Protein AF-A0A968J9W9-F1 (afdb_monomer_lite)

Foldseek 3Di:
DWDWADDDPLDIDIDDDDDDDPVLVPDPPDDCVVVVVVVCVVCVVVVVVSNVVSVVCPDPVCPVPDDPDCDPPVVVVVVVVVVVD

pLDDT: mean 92.32, std 7.35, range [60.56, 98.19]

Secondary structure (DSSP, 8-state):
-EEEEEEETTEEEEEE-----HHHHTSTT---HHHHHHHHHHHHHHHHHHHHHHHHHTSGGGTT---S-TTTHHHHHHHHHHHH-

Sequence (85 aa):
MHTLFPKAADRTVVVCDWLVEPEEIAKPDFDPTDAVALCDLVHRPDWEASELTQHGMTSRAYQQGGVFVRVSATAFNDFVLERLA

Structure (mmCIF, N/CA/C/O backbone):
data_AF-A0A968J9W9-F1
#
_entry.id   AF-A0A968J9W9-F1
#
loop_
_atom_site.group_PDB
_atom_site.id
_atom_site.type_symbol
_atom_site.label_atom_id
_atom_site.label_alt_id
_atom_site.label_comp_id
_atom_site.label_asym_id
_atom_site.label_entity_id
_atom_site.label_seq_id
_atom_site.pdbx_PDB_ins_code
_atom_site.Cartn_x
_atom_site.Cartn_y
_atom_site.Cartn_z
_atom_site.occupancy
_atom_site.B_iso_or_equiv
_atom_site.auth_seq_id
_atom_site.auth_comp_id
_atom_site.auth_asym_id
_atom_site.auth_atom_id
_atom_site.pdbx_PDB_model_num
ATOM 1 N N . MET A 1 1 ? 0.484 2.658 -9.022 1.00 89.31 1 MET A N 1
ATOM 2 C CA . MET A 1 1 ? -0.930 2.776 -8.594 1.00 89.31 1 MET A CA 1
ATOM 3 C C . MET A 1 1 ? -1.210 1.693 -7.565 1.00 89.31 1 MET A C 1
ATOM 5 O O . MET A 1 1 ? -0.692 0.600 -7.729 1.00 89.31 1 MET A O 1
ATOM 9 N N . HIS A 1 2 ? -1.980 1.986 -6.514 1.00 93.75 2 HIS A N 1
ATOM 10 C CA . HIS A 1 2 ? -2.371 0.989 -5.513 1.00 93.75 2 HIS A CA 1
ATOM 11 C C . HIS A 1 2 ? -3.849 0.651 -5.653 1.00 93.75 2 HIS A C 1
ATOM 13 O O . HIS A 1 2 ? -4.685 1.555 -5.657 1.00 93.75 2 HIS A O 1
ATOM 19 N N . THR A 1 3 ? -4.162 -0.640 -5.709 1.00 96.69 3 THR A N 1
ATOM 20 C CA . THR A 1 3 ? -5.539 -1.136 -5.682 1.00 96.69 3 THR A CA 1
ATOM 21 C C . THR A 1 3 ? -5.730 -2.027 -4.461 1.00 96.69 3 THR A C 1
ATOM 23 O O . THR A 1 3 ? -4.987 -2.987 -4.259 1.00 96.69 3 THR A O 1
ATOM 26 N N . LEU A 1 4 ? -6.722 -1.699 -3.631 1.00 96.56 4 LEU A N 1
ATOM 27 C CA . LEU A 1 4 ? -7.020 -2.416 -2.393 1.00 96.56 4 LEU A CA 1
ATOM 28 C C . LEU A 1 4 ? -8.227 -3.334 -2.606 1.00 96.56 4 LEU A C 1
ATOM 30 O O . LEU A 1 4 ? -9.300 -2.880 -3.000 1.00 96.56 4 LEU A O 1
ATOM 34 N N . PHE A 1 5 ? -8.063 -4.620 -2.301 1.00 97.81 5 PHE A N 1
ATOM 35 C CA . PHE A 1 5 ? -9.113 -5.630 -2.398 1.00 97.81 5 PHE A CA 1
ATOM 36 C C . PHE A 1 5 ? -9.446 -6.182 -1.007 1.00 97.81 5 PHE A C 1
ATOM 38 O O . PHE A 1 5 ? -8.608 -6.881 -0.421 1.00 97.81 5 PHE A O 1
ATOM 45 N N . PRO A 1 6 ? -10.656 -5.935 -0.473 1.00 97.06 6 PRO A N 1
ATOM 46 C CA . PRO A 1 6 ? -11.051 -6.489 0.816 1.00 97.06 6 PRO A CA 1
ATOM 47 C C . PRO A 1 6 ? -11.175 -8.015 0.720 1.00 97.06 6 PRO A C 1
ATOM 49 O O . PRO A 1 6 ? -11.723 -8.546 -0.250 1.00 97.06 6 PRO A O 1
ATOM 52 N N . LYS A 1 7 ? -10.653 -8.734 1.719 1.00 98.12 7 LYS A N 1
ATOM 53 C CA . LYS A 1 7 ? -10.761 -10.203 1.823 1.00 98.12 7 LYS A CA 1
ATOM 54 C C . LYS A 1 7 ? -11.517 -10.652 3.069 1.00 98.12 7 LYS A C 1
ATOM 56 O O . LY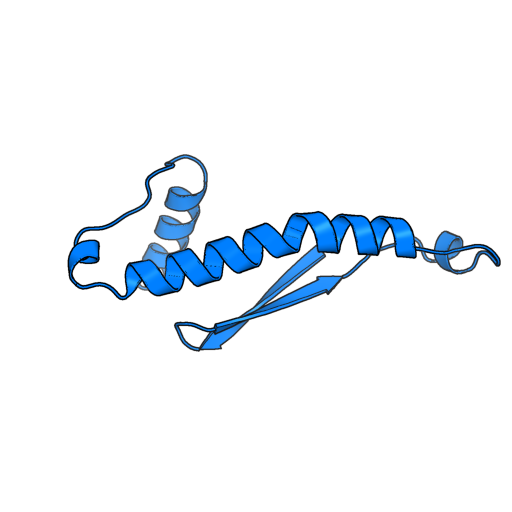S A 1 7 ? -12.173 -11.686 3.027 1.00 98.12 7 LYS A O 1
ATOM 61 N N . ALA A 1 8 ? -11.413 -9.891 4.152 1.00 97.31 8 ALA A N 1
ATOM 62 C CA . ALA A 1 8 ? -12.162 -10.053 5.392 1.00 97.31 8 ALA A CA 1
ATOM 63 C C . ALA A 1 8 ? -12.226 -8.697 6.117 1.00 97.31 8 ALA A C 1
ATOM 65 O O . ALA A 1 8 ? -11.615 -7.731 5.661 1.00 97.31 8 ALA A O 1
ATOM 66 N N . ALA A 1 9 ? -12.935 -8.622 7.246 1.00 94.31 9 ALA A N 1
ATOM 67 C CA . ALA A 1 9 ? -13.013 -7.399 8.052 1.00 94.31 9 ALA A CA 1
ATOM 68 C C . ALA A 1 9 ? -11.648 -6.948 8.619 1.00 94.31 9 ALA A C 1
ATOM 70 O O . ALA A 1 9 ? -11.485 -5.784 8.960 1.00 94.31 9 ALA A O 1
ATOM 71 N N . ASP A 1 10 ? -10.678 -7.860 8.701 1.00 95.94 10 ASP A N 1
ATOM 72 C CA . ASP A 1 10 ? -9.332 -7.664 9.243 1.00 95.94 10 ASP A CA 1
ATOM 73 C C . ASP A 1 10 ? -8.221 -7.949 8.214 1.00 95.94 10 ASP A C 1
ATOM 75 O O . ASP A 1 10 ? -7.048 -8.026 8.575 1.00 95.94 10 ASP A O 1
ATOM 79 N N . ARG A 1 11 ? -8.567 -8.137 6.929 1.00 97.25 11 ARG A N 1
ATOM 80 C CA . ARG A 1 11 ? -7.590 -8.502 5.895 1.00 97.25 11 ARG A CA 1
ATOM 81 C C . ARG A 1 11 ? -7.888 -7.876 4.541 1.00 97.25 11 ARG A C 1
ATOM 83 O O . ARG A 1 11 ? -8.953 -8.089 3.957 1.00 97.25 11 ARG A O 1
ATOM 90 N N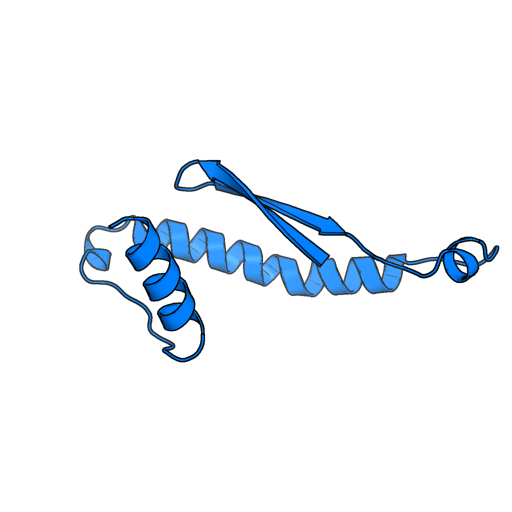 . THR A 1 12 ? -6.868 -7.227 3.990 1.00 97.44 12 THR A N 1
ATOM 91 C CA . THR A 1 12 ? -6.891 -6.559 2.686 1.00 97.44 12 THR A CA 1
ATOM 92 C C . THR A 1 12 ? -5.697 -7.014 1.858 1.00 97.44 12 THR A C 1
ATOM 94 O O . THR A 1 12 ? -4.592 -7.135 2.376 1.00 97.44 12 THR A O 1
ATOM 97 N N . VAL A 1 13 ? -5.911 -7.271 0.568 1.00 97.62 13 VAL A N 1
ATOM 98 C CA . VAL A 1 13 ? -4.819 -7.457 -0.398 1.00 97.62 13 VAL A CA 1
ATOM 99 C C . VAL A 1 13 ? -4.561 -6.124 -1.083 1.00 97.62 13 VAL A C 1
ATOM 101 O O . VAL A 1 13 ? -5.485 -5.548 -1.655 1.00 97.62 13 VAL A O 1
ATOM 104 N N . VAL A 1 14 ? -3.317 -5.653 -1.040 1.00 95.56 14 VAL A N 1
ATOM 105 C CA . VAL A 1 14 ? -2.868 -4.453 -1.754 1.00 95.56 14 VAL A CA 1
ATOM 106 C C . VAL A 1 14 ? -2.078 -4.896 -2.980 1.00 95.56 14 VAL A C 1
ATOM 108 O O . VAL A 1 14 ? -1.104 -5.633 -2.853 1.00 95.56 14 VAL A O 1
ATOM 111 N N . VAL A 1 15 ? -2.516 -4.476 -4.165 1.00 95.62 15 VAL A N 1
ATOM 112 C CA . VAL A 1 15 ? -1.791 -4.681 -5.425 1.00 95.62 15 VAL A CA 1
ATOM 113 C C . VAL A 1 15 ? -1.136 -3.364 -5.822 1.00 95.62 15 VAL A C 1
ATOM 115 O O . VAL A 1 15 ? -1.810 -2.331 -5.863 1.00 95.62 15 VAL A O 1
ATOM 118 N N . CYS A 1 16 ? 0.167 -3.409 -6.093 1.00 94.25 16 CYS A N 1
ATOM 119 C CA . CYS A 1 16 ? 0.968 -2.265 -6.513 1.00 94.25 16 CYS A CA 1
ATOM 120 C C . CYS A 1 16 ? 1.345 -2.433 -7.987 1.00 94.25 16 CYS A C 1
ATOM 122 O O . CYS A 1 16 ? 2.107 -3.334 -8.326 1.00 94.25 16 CYS A O 1
ATOM 124 N N . ASP A 1 17 ? 0.832 -1.558 -8.846 1.00 94.00 17 ASP A N 1
ATOM 125 C CA . ASP A 1 17 ? 1.179 -1.531 -10.266 1.00 94.00 17 ASP A CA 1
ATOM 126 C C . ASP A 1 17 ? 2.221 -0.438 -10.529 1.00 94.00 17 ASP A C 1
ATOM 128 O O . ASP A 1 17 ? 1.972 0.748 -10.262 1.00 94.00 17 ASP A O 1
ATOM 132 N N . TRP A 1 18 ? 3.374 -0.821 -11.077 1.00 93.81 18 TRP A N 1
ATOM 133 C CA . TRP A 1 18 ? 4.375 0.112 -11.597 1.00 93.81 18 TRP A CA 1
ATOM 134 C C . TRP A 1 18 ? 4.061 0.402 -13.061 1.00 93.81 18 TRP A C 1
ATOM 136 O O . TRP A 1 18 ? 4.133 -0.482 -13.911 1.00 93.81 18 TRP A O 1
ATOM 146 N N . LEU A 1 19 ? 3.660 1.642 -13.340 1.00 94.12 19 LEU A N 1
ATOM 147 C CA . LEU A 1 19 ? 3.251 2.082 -14.670 1.00 94.12 19 LEU A CA 1
ATOM 148 C C . LEU A 1 19 ? 4.396 2.872 -15.299 1.00 94.12 19 LEU A C 1
ATOM 150 O O . LEU A 1 19 ? 4.835 3.871 -14.732 1.00 94.12 19 LEU A O 1
ATOM 154 N N . VAL A 1 20 ? 4.865 2.411 -16.455 1.00 94.94 20 VAL A N 1
ATOM 155 C CA . VAL A 1 20 ? 5.966 3.010 -17.214 1.00 94.94 20 VAL A CA 1
ATOM 156 C C . VAL A 1 20 ? 5.561 3.065 -18.687 1.00 94.94 20 VAL A C 1
ATOM 158 O O . VAL A 1 20 ? 4.822 2.199 -19.159 1.00 94.94 20 VAL A O 1
ATOM 161 N N . GLU A 1 21 ? 6.018 4.091 -19.404 1.00 97.12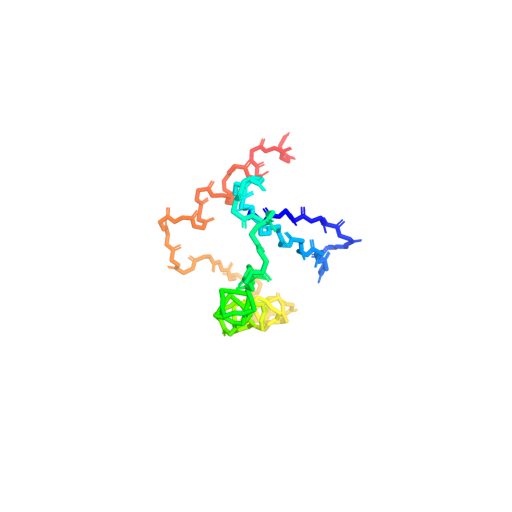 21 GLU A N 1
ATOM 162 C CA . GLU A 1 21 ? 5.750 4.233 -20.836 1.00 97.12 21 GLU A CA 1
ATOM 163 C C . GLU A 1 21 ? 6.279 3.020 -21.626 1.00 97.12 21 GLU A C 1
ATOM 165 O O . GLU A 1 21 ? 7.414 2.589 -21.393 1.00 97.12 21 GLU A O 1
ATOM 170 N N . PRO A 1 22 ? 5.513 2.465 -22.588 1.00 97.81 22 PRO A N 1
ATOM 171 C CA . PRO A 1 22 ? 5.918 1.262 -23.320 1.00 97.81 22 PRO A CA 1
ATOM 172 C C . PRO A 1 22 ? 7.266 1.391 -24.041 1.00 97.81 22 PRO A C 1
ATOM 174 O O . PRO A 1 22 ? 8.026 0.427 -24.105 1.00 97.81 22 PRO A O 1
ATOM 177 N N . GLU A 1 23 ? 7.572 2.580 -24.570 1.00 97.88 23 GLU A N 1
ATOM 178 C CA . GLU A 1 23 ? 8.838 2.867 -25.259 1.00 97.88 23 GLU A CA 1
ATOM 179 C C . GLU A 1 23 ? 10.046 2.804 -24.315 1.00 97.88 23 GLU A C 1
ATOM 181 O O . GLU A 1 23 ? 11.134 2.422 -24.737 1.00 97.88 23 GLU A O 1
ATOM 186 N N . GLU A 1 24 ? 9.856 3.135 -23.036 1.00 97.12 24 GLU A N 1
ATOM 187 C CA . GLU A 1 24 ? 10.894 3.037 -22.011 1.00 97.12 24 GLU A CA 1
ATOM 188 C C . GLU A 1 24 ? 11.154 1.573 -21.647 1.00 97.12 24 GLU A C 1
ATOM 190 O O . GLU A 1 24 ? 12.301 1.140 -21.634 1.00 97.12 24 GLU A O 1
ATOM 195 N N . ILE A 1 25 ? 10.086 0.792 -21.443 1.00 96.81 25 ILE A N 1
ATOM 196 C CA . ILE A 1 25 ? 10.169 -0.644 -21.126 1.00 96.81 25 ILE A CA 1
ATOM 197 C C . ILE A 1 25 ? 10.863 -1.426 -22.253 1.00 96.81 25 ILE A C 1
ATOM 199 O O . ILE A 1 25 ? 11.533 -2.425 -22.004 1.00 96.81 25 ILE A O 1
ATOM 203 N N . ALA A 1 26 ? 10.705 -0.984 -23.503 1.00 97.44 26 ALA A N 1
ATOM 204 C CA . ALA A 1 26 ? 11.319 -1.617 -24.665 1.00 97.44 26 ALA A CA 1
ATOM 205 C C . ALA A 1 26 ? 12.841 -1.389 -24.779 1.00 97.44 26 ALA A C 1
ATOM 207 O O . ALA A 1 26 ? 13.477 -2.014 -25.636 1.00 97.44 26 ALA A O 1
ATOM 208 N N . LYS A 1 27 ? 13.441 -0.506 -23.967 1.00 98.19 27 LYS A N 1
ATOM 209 C CA . LYS A 1 27 ? 14.884 -0.248 -24.023 1.00 98.19 27 LYS A CA 1
ATOM 210 C C . LYS A 1 27 ? 15.687 -1.459 -23.518 1.00 98.19 27 LYS A C 1
ATOM 212 O O . LYS A 1 27 ? 15.299 -2.067 -22.522 1.00 98.19 27 LYS A O 1
ATOM 217 N N . PRO A 1 28 ? 16.824 -1.813 -24.155 1.00 97.44 28 PRO A N 1
ATOM 218 C CA . PRO A 1 28 ? 17.628 -2.976 -23.760 1.00 97.44 28 PRO A CA 1
ATOM 219 C C . PRO A 1 28 ? 18.179 -2.932 -22.328 1.00 97.44 28 PRO A C 1
ATOM 221 O O . PRO A 1 28 ? 18.522 -3.974 -21.778 1.00 97.44 28 PRO A O 1
ATOM 224 N N . ASP A 1 29 ? 18.311 -1.736 -21.762 1.00 97.06 29 ASP A N 1
ATOM 225 C CA . ASP A 1 29 ? 18.858 -1.449 -20.437 1.00 97.06 29 ASP A CA 1
ATOM 226 C C . ASP A 1 29 ? 17.787 -1.038 -19.415 1.00 97.06 29 ASP A C 1
ATOM 228 O O . ASP A 1 29 ? 18.129 -0.604 -18.317 1.00 97.06 29 ASP A O 1
ATOM 232 N N . PHE A 1 30 ? 16.500 -1.177 -19.750 1.00 97.44 30 PHE A N 1
ATOM 233 C CA . PHE A 1 30 ? 15.424 -0.884 -18.813 1.00 97.44 30 PHE A CA 1
ATOM 234 C C . PHE A 1 30 ? 15.473 -1.823 -17.599 1.00 97.44 30 PHE A C 1
ATOM 236 O O . PHE A 1 30 ? 15.325 -3.040 -17.725 1.00 97.44 30 PHE A O 1
ATOM 243 N N . ASP A 1 31 ? 15.626 -1.234 -16.415 1.00 96.62 31 ASP A N 1
ATOM 244 C CA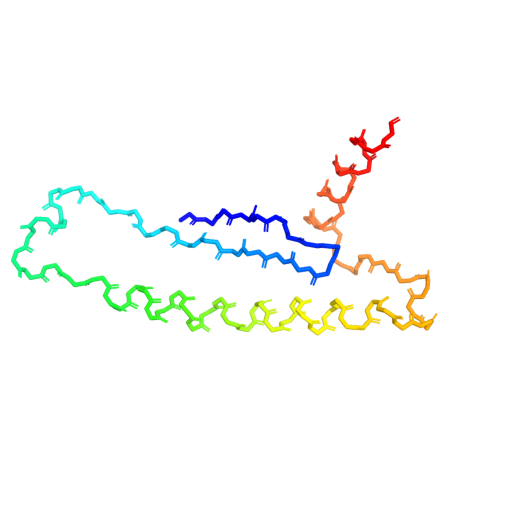 . ASP A 1 31 ? 15.591 -1.926 -15.130 1.00 96.62 31 ASP A CA 1
ATOM 245 C C . ASP A 1 31 ? 14.801 -1.085 -14.110 1.00 96.62 31 ASP A C 1
ATOM 247 O O . ASP A 1 31 ? 15.274 -0.024 -13.707 1.00 96.62 31 ASP A O 1
ATOM 251 N N . PRO A 1 32 ? 13.600 -1.519 -13.678 1.00 96.00 32 PRO A N 1
ATOM 252 C CA . PRO A 1 32 ? 12.796 -0.789 -12.699 1.00 96.00 32 PRO A CA 1
ATOM 253 C C . PRO A 1 32 ? 13.145 -1.141 -11.243 1.00 96.00 32 PRO A C 1
ATOM 255 O O . PRO A 1 32 ? 12.435 -0.722 -10.324 1.00 96.00 32 PRO A O 1
ATOM 258 N N . THR A 1 33 ? 14.162 -1.979 -11.009 1.00 96.56 33 THR A N 1
ATOM 259 C CA . THR A 1 33 ? 14.423 -2.586 -9.695 1.00 96.56 33 THR A CA 1
ATOM 260 C C . THR A 1 33 ? 14.668 -1.548 -8.607 1.00 96.56 33 THR A C 1
ATOM 262 O O . THR A 1 33 ? 14.232 -1.744 -7.474 1.00 96.56 33 THR A O 1
ATOM 265 N N . ASP A 1 34 ? 15.319 -0.431 -8.924 1.00 95.56 34 ASP A N 1
ATOM 266 C CA . ASP A 1 34 ? 15.600 0.638 -7.967 1.00 95.56 34 ASP A CA 1
ATOM 267 C C . ASP A 1 34 ? 14.316 1.310 -7.448 1.00 95.56 34 ASP A C 1
ATOM 269 O O . ASP A 1 34 ? 14.125 1.446 -6.237 1.00 95.56 34 ASP A O 1
ATOM 273 N N . ALA A 1 35 ? 13.396 1.656 -8.347 1.00 93.69 35 ALA A N 1
ATOM 274 C CA . ALA A 1 35 ? 12.110 2.253 -8.027 1.00 93.69 35 ALA A CA 1
ATOM 275 C C . ALA A 1 35 ? 11.214 1.266 -7.267 1.00 93.69 35 ALA A C 1
ATOM 277 O O . ALA A 1 35 ? 10.570 1.640 -6.285 1.00 93.69 35 ALA A O 1
ATOM 278 N N . VAL A 1 36 ? 11.201 -0.007 -7.679 1.00 95.25 36 VAL A N 1
ATOM 279 C CA . VAL A 1 36 ? 10.466 -1.073 -6.980 1.00 95.25 36 VAL A CA 1
ATOM 280 C C . VAL A 1 36 ? 11.007 -1.260 -5.561 1.00 95.25 36 VAL A C 1
ATOM 282 O O . VAL A 1 36 ? 10.222 -1.295 -4.613 1.00 95.25 36 VAL A O 1
ATOM 285 N N . ALA A 1 37 ? 12.331 -1.324 -5.396 1.00 95.88 37 ALA A N 1
ATOM 286 C CA . ALA A 1 37 ? 12.976 -1.497 -4.098 1.00 95.88 37 ALA A CA 1
AT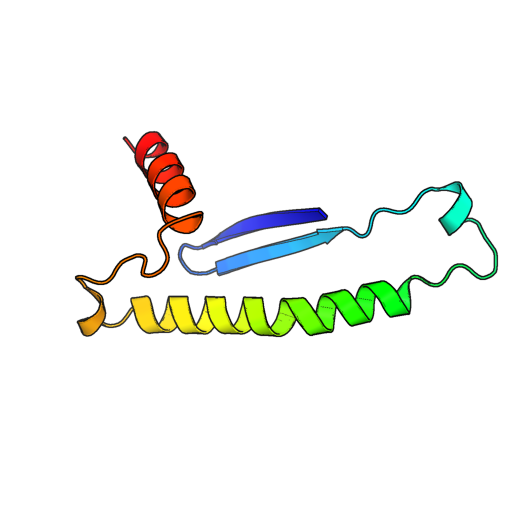OM 287 C C . ALA A 1 37 ? 12.734 -0.301 -3.170 1.00 95.88 37 ALA A C 1
ATOM 289 O O . ALA A 1 37 ? 12.451 -0.488 -1.987 1.00 95.88 37 ALA A O 1
ATOM 290 N N . LEU A 1 38 ? 12.790 0.924 -3.702 1.00 95.06 38 LEU A N 1
ATOM 291 C CA . LEU A 1 38 ? 12.459 2.123 -2.939 1.00 95.06 38 LEU A CA 1
ATOM 292 C C . LEU A 1 38 ? 11.001 2.091 -2.468 1.00 95.06 38 LEU A C 1
ATOM 294 O O . LEU A 1 38 ? 10.737 2.365 -1.300 1.00 95.06 38 LEU A O 1
ATOM 298 N N . CYS A 1 39 ? 10.065 1.731 -3.350 1.00 92.94 39 CYS A N 1
ATOM 299 C CA . CYS A 1 39 ? 8.656 1.591 -2.989 1.00 92.94 39 CYS A CA 1
ATOM 300 C C . CYS A 1 39 ? 8.439 0.525 -1.905 1.00 92.94 39 CYS A C 1
ATOM 302 O O . CYS A 1 39 ? 7.713 0.789 -0.951 1.00 92.94 39 CYS A O 1
ATOM 304 N N . ASP A 1 40 ? 9.058 -0.655 -2.011 1.00 93.38 40 ASP A N 1
ATOM 305 C CA . ASP A 1 40 ? 8.949 -1.691 -0.971 1.00 93.38 40 ASP A CA 1
ATOM 306 C C . ASP A 1 40 ? 9.482 -1.195 0.378 1.00 93.38 40 ASP A C 1
ATOM 308 O O . ASP A 1 40 ? 8.819 -1.358 1.404 1.00 93.38 40 ASP A O 1
ATOM 312 N N . LEU A 1 41 ? 10.636 -0.517 0.368 1.00 96.56 41 LEU A N 1
ATOM 313 C CA . LEU A 1 41 ? 11.260 0.030 1.570 1.00 96.56 41 LEU A CA 1
ATOM 314 C C . LEU A 1 41 ? 10.344 1.018 2.303 1.00 96.56 41 LEU A C 1
ATOM 316 O O . LEU A 1 41 ? 10.297 0.996 3.532 1.00 96.56 41 LEU A O 1
ATOM 320 N N . VAL A 1 42 ? 9.635 1.887 1.574 1.00 94.62 42 VAL A N 1
ATOM 321 C CA . VAL A 1 42 ? 8.773 2.907 2.194 1.00 94.62 42 VAL A CA 1
ATOM 322 C C . VAL A 1 42 ? 7.376 2.396 2.530 1.00 94.62 42 VAL A C 1
ATOM 324 O O . VAL A 1 42 ? 6.808 2.844 3.518 1.00 94.62 42 VAL A O 1
ATOM 327 N N . HIS A 1 43 ? 6.822 1.449 1.767 1.00 93.94 43 HIS A N 1
ATOM 328 C CA . HIS A 1 43 ? 5.474 0.939 2.031 1.00 93.94 43 HIS A CA 1
ATOM 329 C C . HIS A 1 43 ? 5.434 -0.134 3.121 1.00 93.94 43 HIS A C 1
ATOM 331 O O . HIS A 1 43 ? 4.423 -0.263 3.812 1.00 93.94 43 HIS A O 1
ATOM 337 N N . ARG A 1 44 ? 6.512 -0.906 3.305 1.00 94.56 44 ARG A N 1
ATOM 338 C CA . ARG A 1 44 ? 6.550 -1.974 4.312 1.00 94.56 44 ARG A CA 1
ATOM 339 C C . ARG A 1 44 ? 6.251 -1.477 5.732 1.00 94.56 44 ARG A C 1
ATOM 341 O O . ARG A 1 44 ? 5.370 -2.062 6.363 1.00 94.56 44 ARG A O 1
ATOM 348 N N . PRO A 1 45 ? 6.862 -0.379 6.213 1.00 96.75 45 PRO A N 1
ATOM 349 C CA . PRO A 1 45 ? 6.497 0.198 7.504 1.00 96.75 45 PRO A CA 1
ATOM 350 C C . PRO A 1 45 ? 5.030 0.649 7.595 1.00 96.75 45 PRO A C 1
ATOM 352 O O . PRO A 1 45 ? 4.419 0.504 8.652 1.00 96.75 45 PRO A O 1
ATOM 355 N N . ASP A 1 46 ? 4.438 1.158 6.509 1.00 94.38 46 ASP A N 1
ATOM 356 C CA . ASP A 1 46 ? 3.027 1.578 6.495 1.00 94.38 46 ASP A CA 1
ATOM 357 C C . ASP A 1 46 ? 2.071 0.380 6.632 1.00 94.38 46 ASP A C 1
ATOM 359 O O . ASP A 1 46 ? 1.053 0.454 7.336 1.00 94.38 46 ASP A O 1
ATOM 363 N N . TRP A 1 47 ? 2.396 -0.747 5.989 1.00 94.50 47 TRP A N 1
ATOM 364 C CA . TRP A 1 47 ? 1.638 -1.991 6.141 1.00 94.50 47 TRP A CA 1
ATOM 365 C C . TRP A 1 47 ? 1.741 -2.528 7.570 1.00 94.50 47 TRP A C 1
ATOM 367 O O . TRP A 1 47 ? 0.713 -2.807 8.185 1.00 94.50 47 TRP A O 1
ATOM 377 N N . GLU A 1 48 ? 2.949 -2.575 8.136 1.00 96.88 48 GLU A N 1
ATOM 378 C CA . GLU A 1 48 ? 3.172 -2.995 9.526 1.00 96.88 48 GLU A CA 1
ATOM 379 C C . GLU A 1 48 ? 2.413 -2.097 10.519 1.00 96.88 48 GLU A C 1
ATOM 381 O O . GLU A 1 48 ? 1.759 -2.585 11.444 1.00 96.88 48 GLU A O 1
ATOM 386 N N . ALA A 1 49 ? 2.418 -0.777 10.309 1.00 95.00 49 ALA A N 1
ATOM 387 C CA . ALA A 1 49 ? 1.666 0.162 11.137 1.00 95.00 49 ALA A CA 1
ATOM 388 C C . ALA A 1 49 ? 0.148 -0.070 11.054 1.00 95.00 49 ALA A C 1
ATOM 390 O O . ALA A 1 49 ? -0.554 0.041 12.064 1.00 95.00 49 ALA A O 1
ATOM 391 N N . SER A 1 50 ? -0.362 -0.422 9.872 1.00 94.75 50 SER A N 1
ATOM 392 C CA . SER A 1 50 ? -1.776 -0.750 9.668 1.00 94.75 50 SER A CA 1
ATOM 393 C C . SER A 1 50 ? -2.164 -2.034 10.405 1.00 94.75 50 SER A C 1
ATOM 395 O O . SER A 1 50 ? -3.194 -2.067 11.078 1.00 94.75 50 SER A O 1
ATOM 397 N N . GLU A 1 51 ? -1.317 -3.066 10.356 1.00 97.00 51 GLU A N 1
ATOM 398 C CA . GLU A 1 51 ? -1.520 -4.327 11.081 1.00 97.00 51 GLU A CA 1
ATOM 399 C C . GLU A 1 51 ? -1.486 -4.129 12.604 1.00 97.00 51 GLU A C 1
ATOM 401 O O . GLU A 1 51 ? -2.364 -4.616 13.321 1.00 97.00 51 GLU A O 1
ATOM 406 N N . LEU A 1 52 ? -0.522 -3.352 13.108 1.00 96.75 52 LEU A N 1
ATOM 407 C CA . LEU A 1 52 ? -0.428 -3.002 14.528 1.00 96.75 52 LEU A CA 1
ATOM 408 C C . LEU A 1 52 ? -1.627 -2.171 14.992 1.00 96.75 52 LEU A C 1
ATOM 410 O O . LEU A 1 52 ? -2.158 -2.403 16.081 1.00 96.75 52 LEU A O 1
ATOM 414 N N . THR A 1 53 ? -2.082 -1.233 14.159 1.00 93.81 53 THR A N 1
ATOM 415 C CA . THR A 1 53 ? -3.288 -0.442 14.424 1.00 93.81 53 THR A CA 1
ATOM 416 C C . THR A 1 53 ? -4.507 -1.355 14.510 1.00 93.81 53 THR A C 1
ATOM 418 O O . THR A 1 53 ? -5.209 -1.323 15.519 1.00 93.81 53 THR A O 1
ATOM 421 N N . GLN A 1 54 ? -4.712 -2.233 13.522 1.00 94.69 54 GLN A N 1
ATOM 422 C CA . GLN A 1 54 ? -5.805 -3.206 13.524 1.00 94.69 54 GLN A CA 1
ATOM 423 C C . GLN A 1 54 ? -5.773 -4.078 14.783 1.00 94.69 54 GLN A C 1
ATOM 425 O O . GLN A 1 54 ? -6.804 -4.253 15.432 1.00 94.69 54 GLN A O 1
ATOM 430 N N . HIS A 1 55 ? -4.596 -4.576 15.177 1.00 95.38 55 HIS A N 1
ATOM 431 C CA . HIS A 1 55 ? -4.440 -5.351 16.405 1.00 95.38 55 HIS A CA 1
ATOM 432 C C . HIS A 1 55 ? -4.849 -4.541 17.645 1.00 95.38 55 HIS A C 1
ATOM 434 O O . HIS A 1 55 ? -5.666 -5.004 18.444 1.00 95.38 55 HIS A O 1
ATOM 440 N N . GLY A 1 56 ? -4.355 -3.307 17.781 1.00 94.06 56 GLY A N 1
ATOM 441 C CA . GLY A 1 56 ? -4.700 -2.412 18.889 1.00 94.06 56 GLY A CA 1
ATOM 442 C C . GLY A 1 56 ? -6.197 -2.100 18.980 1.00 94.06 56 GLY A C 1
ATOM 443 O O . GLY A 1 56 ? -6.758 -2.085 20.078 1.00 94.06 56 GLY A O 1
ATOM 444 N N . MET A 1 57 ? -6.865 -1.935 17.836 1.00 93.06 57 MET A N 1
ATOM 445 C CA . MET A 1 57 ? -8.300 -1.646 17.761 1.00 93.06 57 MET A CA 1
ATOM 446 C C . MET A 1 57 ? -9.183 -2.806 18.248 1.00 93.06 57 MET A C 1
ATOM 448 O O . MET A 1 57 ? -10.330 -2.574 18.625 1.00 93.06 57 MET A O 1
ATOM 452 N N . THR A 1 58 ? -8.662 -4.039 18.317 1.00 92.25 58 THR A N 1
ATOM 453 C CA . THR A 1 58 ? -9.394 -5.183 18.899 1.00 92.25 58 THR A CA 1
ATOM 454 C C . THR A 1 58 ? -9.466 -5.155 20.430 1.00 92.25 58 THR A C 1
ATOM 456 O O . THR A 1 58 ? -10.247 -5.893 21.037 1.00 92.25 58 THR A O 1
ATOM 459 N N . SER A 1 59 ? -8.665 -4.309 21.086 1.00 94.75 59 SER A N 1
ATOM 460 C CA . SER A 1 59 ? -8.642 -4.197 22.542 1.00 94.75 59 SER A CA 1
ATOM 461 C C . SER A 1 59 ? -9.928 -3.582 23.091 1.00 94.75 59 SER A C 1
ATOM 463 O O . SER A 1 59 ? -10.397 -2.546 22.626 1.00 94.75 59 SER A O 1
ATOM 465 N N . ARG A 1 60 ? -10.435 -4.131 24.202 1.00 94.44 60 ARG A N 1
ATOM 466 C CA . ARG A 1 60 ? -11.550 -3.530 24.959 1.00 94.44 60 ARG A CA 1
ATOM 467 C C . ARG A 1 60 ? -11.252 -2.102 25.421 1.00 94.44 60 ARG A C 1
ATOM 469 O O . ARG A 1 60 ? -12.168 -1.295 25.521 1.00 94.44 60 ARG A O 1
ATOM 476 N N . ALA A 1 61 ? -9.986 -1.781 25.694 1.00 94.62 61 ALA A N 1
ATOM 477 C CA . ALA A 1 61 ? -9.591 -0.427 26.078 1.00 94.62 61 ALA A CA 1
ATOM 478 C C . ALA A 1 61 ? -9.778 0.585 24.931 1.00 94.62 61 ALA A C 1
ATOM 480 O O . ALA A 1 61 ? -9.953 1.772 25.189 1.00 94.62 61 ALA A O 1
ATOM 481 N N . TYR A 1 62 ? -9.793 0.116 23.679 1.00 91.50 62 TYR A N 1
ATOM 482 C CA . TYR A 1 62 ? -10.009 0.934 22.487 1.00 91.50 62 TYR A CA 1
ATOM 483 C C . TYR A 1 62 ? -11.502 1.138 22.159 1.00 91.50 62 TYR A C 1
ATOM 485 O O . TYR A 1 62 ? -11.827 1.783 21.1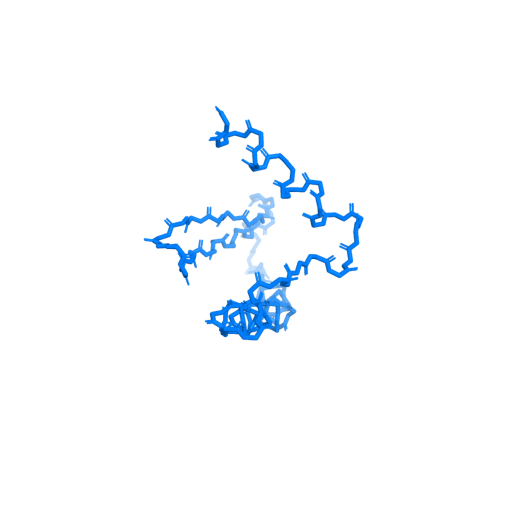74 1.00 91.50 62 TYR A O 1
ATOM 493 N N . GLN A 1 63 ? -12.450 0.655 22.974 1.00 87.94 63 GLN A N 1
ATOM 494 C CA . GLN A 1 63 ? -13.887 0.715 22.649 1.00 87.94 63 GLN A CA 1
ATOM 495 C C . GLN A 1 63 ? -14.411 2.135 22.335 1.00 87.94 63 GLN A C 1
ATOM 497 O O . GLN A 1 63 ? -15.387 2.274 21.606 1.00 87.94 63 GLN A O 1
ATOM 502 N N . GLN A 1 64 ? -13.779 3.178 22.886 1.00 86.75 64 GLN A N 1
ATOM 503 C CA . GLN A 1 64 ? -14.093 4.595 22.626 1.00 86.75 64 GLN A CA 1
ATOM 504 C C . GLN A 1 64 ? -12.974 5.310 21.842 1.00 86.75 64 GLN A C 1
ATOM 506 O O . GLN A 1 64 ? -12.832 6.530 21.913 1.00 86.75 64 GLN A O 1
ATOM 511 N N . GLY A 1 65 ? -12.126 4.543 21.157 1.00 84.50 65 GLY A N 1
ATOM 512 C CA . GLY A 1 65 ? -11.060 5.046 20.304 1.00 84.50 65 GLY A CA 1
ATOM 513 C C . GLY A 1 65 ? -11.602 5.718 19.044 1.00 84.50 65 GLY A C 1
ATOM 514 O O . GLY A 1 65 ? -12.766 5.568 18.679 1.00 84.50 65 GLY A O 1
ATOM 515 N N . GLY A 1 66 ? -10.749 6.486 18.373 1.00 82.00 66 GLY A N 1
ATOM 516 C CA . GLY A 1 66 ? -11.120 7.206 17.162 1.00 82.00 66 GLY A CA 1
ATOM 517 C C . GLY A 1 66 ? -9.907 7.740 16.414 1.00 82.00 66 GLY A C 1
ATOM 518 O O . GLY A 1 66 ? -8.761 7.393 16.706 1.00 82.00 66 GLY A O 1
ATOM 519 N N . VAL A 1 67 ? -10.166 8.607 15.438 1.00 79.31 67 VAL A N 1
ATOM 520 C CA . VAL A 1 67 ? -9.134 9.192 14.579 1.00 79.31 67 VAL A CA 1
ATOM 521 C C . VAL A 1 67 ? -8.405 10.321 15.311 1.00 79.31 67 VAL A C 1
ATOM 523 O O . VAL A 1 67 ? -9.002 11.340 15.658 1.00 79.31 67 VAL A O 1
ATOM 526 N N . PHE A 1 68 ? -7.094 10.164 15.514 1.00 73.25 68 PHE A N 1
ATOM 527 C CA . PHE A 1 68 ? -6.256 11.188 16.149 1.00 73.25 68 PHE A CA 1
ATOM 528 C C . PHE A 1 68 ? -5.924 12.357 15.199 1.00 73.25 68 PHE A C 1
ATOM 530 O O . PHE A 1 68 ? -5.951 13.516 15.612 1.00 73.25 68 PHE A O 1
ATOM 537 N N . VAL A 1 69 ? -5.664 12.077 13.913 1.00 69.69 69 VAL A N 1
ATOM 538 C CA . VAL A 1 69 ? -5.292 13.085 12.899 1.00 69.69 69 VAL A CA 1
ATOM 539 C C . VAL A 1 69 ? -6.466 13.364 11.957 1.00 69.69 69 VAL A C 1
ATOM 541 O O . VAL A 1 69 ? -6.862 12.515 11.165 1.00 69.69 69 VAL A O 1
ATOM 544 N N . ARG A 1 70 ? -7.021 14.577 12.032 1.00 60.56 70 ARG A N 1
ATOM 545 C CA . ARG A 1 70 ? -8.355 14.913 11.492 1.00 60.56 70 ARG A CA 1
ATOM 546 C C . ARG A 1 70 ? -8.420 15.391 10.038 1.00 60.56 70 ARG A C 1
ATOM 548 O O . ARG A 1 70 ? -9.477 15.847 9.614 1.00 60.56 70 ARG A O 1
ATOM 555 N N . VAL A 1 71 ? -7.325 15.408 9.284 1.00 64.56 71 VAL A N 1
ATOM 556 C CA . VAL A 1 71 ? -7.362 16.109 7.984 1.00 64.56 71 VAL A CA 1
ATOM 557 C C . VAL A 1 71 ? -7.831 15.194 6.852 1.00 64.56 71 VAL A C 1
ATOM 559 O O . VAL A 1 71 ? -8.733 15.564 6.113 1.00 64.56 71 VAL A O 1
ATOM 562 N N . SER A 1 72 ? -7.278 13.984 6.737 1.00 73.88 72 SER A N 1
ATOM 563 C CA . SER A 1 72 ? -7.615 13.043 5.653 1.00 73.88 72 SER A CA 1
ATOM 564 C C . SER A 1 72 ? -8.428 11.832 6.118 1.00 73.88 72 SER A C 1
ATOM 566 O O . SER A 1 72 ? -9.364 11.420 5.437 1.00 73.88 72 SER A O 1
ATOM 568 N N . ALA A 1 73 ? -8.111 11.275 7.289 1.00 80.25 73 ALA A N 1
ATOM 569 C CA . ALA A 1 73 ? -8.722 10.035 7.765 1.00 80.25 73 ALA A CA 1
ATOM 570 C C . ALA A 1 73 ? -10.214 10.189 8.116 1.00 80.25 73 ALA A C 1
ATOM 572 O O . ALA A 1 73 ? -11.014 9.306 7.818 1.00 80.25 73 ALA A O 1
ATOM 573 N N . THR A 1 74 ? -10.611 11.324 8.692 1.00 84.62 74 THR A N 1
ATOM 574 C CA . THR A 1 74 ? -12.019 11.624 9.006 1.00 84.62 74 THR A CA 1
ATOM 575 C C . THR A 1 74 ? -12.869 11.794 7.752 1.00 84.62 74 THR A C 1
ATOM 577 O O . THR A 1 74 ? -13.946 11.221 7.695 1.00 84.62 74 THR A O 1
ATOM 580 N N . ALA A 1 75 ? -12.369 12.469 6.711 1.00 89.19 75 ALA A N 1
ATOM 581 C CA . ALA A 1 75 ? -13.120 12.634 5.464 1.00 89.19 75 ALA A CA 1
ATOM 582 C C . ALA A 1 75 ? -13.425 11.287 4.780 1.00 89.19 75 ALA A C 1
ATOM 584 O O . ALA A 1 75 ? -14.528 11.078 4.280 1.00 89.19 75 ALA A O 1
ATOM 585 N N . PHE A 1 76 ? -12.467 10.351 4.786 1.00 89.25 76 PHE A N 1
ATOM 586 C CA . PHE A 1 76 ? -12.706 9.002 4.267 1.00 89.25 76 PHE A CA 1
ATOM 587 C C . PHE A 1 76 ? -13.680 8.208 5.146 1.00 89.25 76 PHE A C 1
ATOM 589 O O . PHE A 1 76 ? -14.567 7.538 4.622 1.00 89.25 76 PHE A O 1
ATOM 596 N N . ASN A 1 77 ? -13.546 8.301 6.472 1.00 88.81 77 ASN A N 1
ATOM 597 C CA . ASN A 1 77 ? -14.476 7.660 7.399 1.00 88.81 77 ASN A CA 1
ATOM 598 C C . ASN A 1 77 ? -15.919 8.137 7.174 1.00 88.81 77 ASN A C 1
ATOM 600 O O . ASN A 1 77 ? -16.821 7.311 7.068 1.00 88.81 77 ASN A O 1
ATOM 604 N N . ASP A 1 78 ? -16.126 9.446 7.035 1.00 90.00 78 ASP A N 1
ATOM 605 C CA . ASP A 1 78 ? -17.447 10.031 6.798 1.00 90.00 78 ASP A CA 1
ATOM 606 C C . ASP A 1 78 ? -18.038 9.530 5.469 1.00 90.00 78 ASP A C 1
ATOM 608 O O . ASP A 1 78 ? -19.162 9.032 5.441 1.00 90.00 78 ASP A O 1
ATOM 612 N N . PHE A 1 79 ? -17.241 9.519 4.393 1.00 92.75 79 PHE A N 1
ATOM 613 C CA . PHE A 1 79 ? -17.631 8.952 3.094 1.00 92.75 79 PHE A CA 1
ATOM 614 C C . PHE A 1 79 ? -18.073 7.479 3.172 1.00 92.75 79 PHE A C 1
ATOM 616 O O . PHE A 1 79 ? -18.990 7.066 2.451 1.00 92.75 79 PHE A O 1
ATOM 623 N N . VAL A 1 80 ? -17.402 6.669 4.002 1.00 92.06 80 VAL A N 1
ATOM 624 C CA . VAL A 1 80 ? -17.760 5.259 4.222 1.00 92.06 80 VAL A CA 1
ATOM 625 C C . VAL A 1 80 ? -19.066 5.160 5.006 1.00 92.06 80 VAL A C 1
ATOM 627 O O . VAL A 1 80 ? -19.954 4.417 4.593 1.00 92.06 80 VAL A O 1
ATOM 630 N N . LEU A 1 81 ? -19.210 5.916 6.098 1.00 91.44 81 LEU A N 1
ATOM 631 C CA . LEU A 1 81 ? -20.417 5.905 6.931 1.00 91.44 81 LEU A CA 1
ATOM 632 C C . LEU A 1 81 ? -21.662 6.335 6.146 1.00 91.44 81 LEU A C 1
ATOM 634 O O . LEU A 1 81 ? -22.701 5.693 6.270 1.00 91.44 81 LEU A O 1
ATOM 638 N N . GLU A 1 82 ? -21.545 7.343 5.281 1.00 96.38 82 GLU A N 1
ATOM 639 C CA . GLU A 1 82 ? -22.625 7.783 4.386 1.00 96.38 82 GLU A CA 1
ATOM 640 C C . GLU A 1 82 ? -23.117 6.684 3.431 1.00 96.38 82 GLU A C 1
ATOM 642 O O . GLU A 1 82 ? -24.265 6.712 3.004 1.00 96.38 82 GLU A O 1
ATOM 647 N N . ARG A 1 83 ? -22.266 5.712 3.079 1.00 95.44 83 ARG A N 1
ATOM 648 C CA . ARG A 1 83 ? -22.611 4.590 2.183 1.00 95.44 83 ARG A CA 1
ATOM 649 C C . ARG A 1 83 ? -23.166 3.370 2.903 1.00 95.44 83 ARG A C 1
ATOM 651 O O . ARG A 1 83 ? -23.631 2.444 2.241 1.00 95.44 83 ARG A O 1
ATOM 658 N N . LEU A 1 84 ? -23.048 3.340 4.226 1.00 92.69 84 LEU A N 1
ATOM 659 C CA . LEU A 1 84 ? -23.597 2.284 5.072 1.00 92.69 84 LEU A CA 1
ATOM 660 C C . LEU A 1 84 ? -24.974 2.654 5.649 1.00 92.69 84 LEU A C 1
ATOM 662 O O . LEU A 1 84 ? -25.623 1.781 6.224 1.00 92.69 84 LEU A O 1
ATOM 666 N N . ALA A 1 85 ? -25.385 3.920 5.516 1.00 81.31 85 ALA A N 1
ATOM 667 C CA . ALA A 1 85 ? -26.706 4.435 5.879 1.00 81.31 85 ALA A CA 1
ATOM 668 C C . ALA A 1 85 ? -27.748 4.156 4.784 1.00 81.31 85 ALA A C 1
ATOM 670 O O . ALA A 1 85 ? -28.908 3.869 5.160 1.00 81.31 85 ALA A O 1
#

Radius of gyration: 17.99 Å; chains: 1; bounding box: 46×26×51 Å